Protein AF-A0A9Q0YSD8-F1 (afdb_monomer_lite)

Secondary structure (DSSP, 8-state):
--HHHHHHHHEEEEEEETT-TTHHHHHHHHTT-SEEEEEEESSSSS-----HHHHHHHHHHHHHHHHHHH--

Sequence (72 aa):
MGIEFHIFSHYSFSSSGKTDFLKEYGMELVKKCVDPVVIHHPKGHTIPRLDEKGLETMLSFVDKIQNELLDM

Radius of gyration: 13.2 Å; chains: 1; bounding box: 27×21×35 Å

Structure (mmCIF, N/CA/C/O backbone):
data_AF-A0A9Q0YSD8-F1
#
_entry.id   AF-A0A9Q0YSD8-F1
#
loop_
_atom_site.group_PDB
_atom_site.id
_atom_site.type_symbol
_atom_site.label_atom_id
_atom_site.label_alt_id
_atom_site.label_comp_id
_atom_site.label_asym_id
_atom_site.label_entity_id
_atom_site.label_seq_id
_atom_site.pdbx_PDB_ins_code
_atom_site.Cartn_x
_atom_site.Cartn_y
_atom_site.Cartn_z
_atom_site.occupancy
_atom_site.B_iso_or_equiv
_atom_site.auth_seq_id
_atom_site.auth_comp_id
_atom_site.auth_asym_id
_atom_site.auth_atom_id
_atom_site.pdbx_PDB_model_num
ATOM 1 N N . MET A 1 1 ? 9.871 1.011 22.677 1.00 40.12 1 MET A N 1
ATOM 2 C CA . MET A 1 1 ? 9.943 -0.143 21.757 1.00 40.12 1 MET A CA 1
ATOM 3 C C . MET A 1 1 ? 8.739 -1.030 22.047 1.00 40.12 1 MET A C 1
ATOM 5 O O . MET A 1 1 ? 8.816 -1.873 22.921 1.00 40.12 1 MET A O 1
ATOM 9 N N . GLY A 1 2 ? 7.580 -0.736 21.459 1.00 36.19 2 GLY A N 1
ATOM 10 C CA . GLY A 1 2 ? 6.332 -1.423 21.827 1.00 36.19 2 GLY A CA 1
ATOM 11 C C . GLY A 1 2 ? 5.162 -1.083 20.909 1.00 36.19 2 GLY A C 1
ATOM 12 O O . GLY A 1 2 ? 4.397 -1.961 20.559 1.00 36.19 2 GLY A O 1
ATOM 13 N N . ILE A 1 3 ? 5.086 0.151 20.412 1.00 29.89 3 ILE A N 1
ATOM 14 C CA . ILE A 1 3 ? 3.991 0.574 19.525 1.00 29.89 3 ILE A CA 1
ATOM 15 C C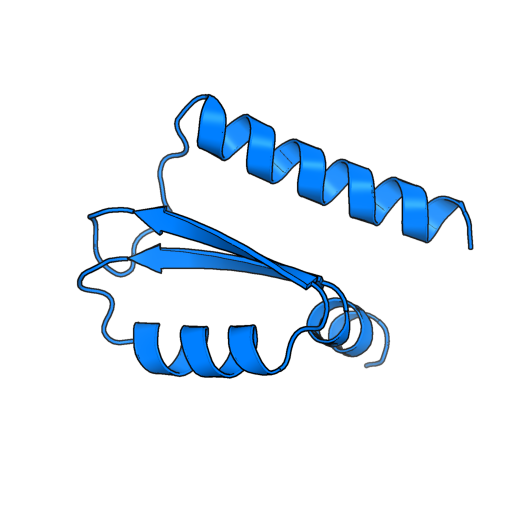 . ILE A 1 3 ? 4.288 0.195 18.061 1.00 29.89 3 ILE A C 1
ATOM 17 O O . ILE A 1 3 ? 3.445 -0.402 17.403 1.00 29.89 3 ILE A O 1
ATOM 21 N N . GLU A 1 4 ? 5.520 0.413 17.576 1.00 32.12 4 GLU A N 1
ATOM 22 C CA . GLU A 1 4 ? 5.913 0.041 16.202 1.00 32.12 4 GLU A CA 1
ATOM 23 C C . GLU A 1 4 ? 5.774 -1.464 15.921 1.00 32.12 4 GLU A C 1
ATOM 25 O O . GLU A 1 4 ? 5.235 -1.846 14.888 1.00 32.12 4 GLU A O 1
ATOM 30 N N . PHE A 1 5 ? 6.194 -2.334 16.849 1.00 29.56 5 PHE A N 1
ATOM 31 C CA . PHE A 1 5 ? 6.115 -3.792 16.661 1.00 29.56 5 PHE A CA 1
ATOM 32 C C . PHE A 1 5 ? 4.672 -4.317 16.605 1.00 29.56 5 PHE A C 1
ATOM 34 O O . PHE A 1 5 ? 4.397 -5.248 15.852 1.00 29.56 5 PHE A O 1
ATOM 41 N N . HIS A 1 6 ? 3.748 -3.724 17.370 1.00 36.72 6 HIS A N 1
ATOM 42 C CA . HIS A 1 6 ? 2.332 -4.097 17.325 1.00 36.72 6 HIS A CA 1
ATOM 43 C C . HIS A 1 6 ? 1.660 -3.629 16.032 1.00 36.72 6 HIS A C 1
ATOM 45 O O . HIS A 1 6 ? 0.891 -4.398 15.457 1.00 36.72 6 HIS A O 1
ATOM 51 N N . ILE A 1 7 ? 2.014 -2.434 15.536 1.00 46.38 7 ILE A N 1
ATOM 52 C CA . ILE A 1 7 ? 1.556 -1.957 14.226 1.00 46.38 7 ILE A CA 1
ATOM 53 C C . ILE A 1 7 ? 2.021 -2.940 13.150 1.00 46.38 7 ILE A C 1
ATOM 55 O O . ILE A 1 7 ? 1.167 -3.522 12.506 1.00 46.38 7 ILE A O 1
ATOM 59 N N . PHE A 1 8 ? 3.318 -3.260 13.046 1.00 48.12 8 PHE A N 1
ATOM 60 C CA . PHE A 1 8 ? 3.807 -4.229 12.047 1.00 48.12 8 PHE A CA 1
ATOM 61 C C . PHE A 1 8 ? 3.190 -5.637 12.167 1.00 48.12 8 PHE A C 1
ATOM 63 O O . PHE A 1 8 ? 3.059 -6.329 11.157 1.00 48.12 8 PHE A O 1
ATOM 70 N N . SER A 1 9 ? 2.819 -6.069 13.377 1.00 52.91 9 SER A N 1
ATOM 71 C CA . SER A 1 9 ? 2.172 -7.367 13.619 1.00 52.91 9 SER A CA 1
ATOM 72 C C . SER A 1 9 ? 0.748 -7.420 13.049 1.00 52.91 9 SER A C 1
ATOM 74 O O . SER A 1 9 ? 0.397 -8.372 12.352 1.00 52.91 9 SER A O 1
ATOM 76 N N . HIS A 1 10 ? -0.066 -6.389 13.298 1.00 60.69 10 HIS A N 1
ATOM 77 C CA . HIS A 1 10 ? -1.470 -6.368 12.873 1.00 60.69 10 HIS A CA 1
ATOM 78 C C . HIS A 1 10 ? -1.684 -5.744 11.488 1.00 60.69 10 HIS A C 1
ATOM 80 O O . HIS A 1 10 ? -2.440 -6.297 10.692 1.00 60.69 10 HIS A O 1
ATOM 86 N N . TYR A 1 11 ? -0.991 -4.645 11.182 1.00 65.06 11 TYR A N 1
ATOM 87 C CA . TYR A 1 11 ? -1.197 -3.833 9.985 1.00 65.06 11 TYR A CA 1
ATOM 88 C C . TYR A 1 11 ? 0.122 -3.471 9.307 1.00 65.06 11 TYR A C 1
ATOM 90 O O . TYR A 1 11 ? 1.029 -2.882 9.893 1.00 65.06 11 TYR A O 1
ATOM 98 N N . SER A 1 12 ? 0.230 -3.759 8.016 1.00 75.12 12 SER A N 1
ATOM 99 C CA . SER A 1 12 ? 1.382 -3.325 7.230 1.00 75.12 12 SER A CA 1
ATOM 100 C C . SER A 1 12 ? 0.934 -2.804 5.879 1.00 75.12 12 SER A C 1
ATOM 102 O O . SER A 1 12 ? 0.074 -3.393 5.230 1.00 75.12 12 SER A O 1
ATOM 104 N N . PHE A 1 13 ? 1.528 -1.691 5.457 1.00 73.38 13 PHE A N 1
ATOM 105 C CA . PHE A 1 13 ? 1.372 -1.164 4.110 1.00 73.38 13 PHE A CA 1
ATOM 106 C C . PHE A 1 13 ? 2.703 -1.280 3.376 1.00 73.38 13 PHE A C 1
ATOM 108 O O . PHE A 1 13 ? 3.723 -0.771 3.844 1.00 73.38 13 PHE A O 1
ATOM 115 N N . SER A 1 14 ? 2.705 -1.959 2.230 1.00 73.75 14 SER A N 1
ATOM 116 C CA . SER A 1 14 ? 3.909 -2.145 1.421 1.00 73.75 14 SER A CA 1
ATOM 117 C C . SER A 1 14 ? 3.653 -1.825 -0.046 1.00 73.75 14 SER A C 1
ATOM 119 O O . SER A 1 14 ? 2.669 -2.263 -0.641 1.00 73.75 14 SER A O 1
ATOM 121 N N . SER A 1 15 ? 4.576 -1.085 -0.655 1.00 64.44 15 SER A N 1
ATOM 122 C CA . SER A 1 15 ? 4.625 -0.899 -2.102 1.00 64.44 15 SER A CA 1
ATOM 123 C C . SER A 1 15 ? 5.690 -1.813 -2.682 1.00 64.44 15 SER A C 1
ATOM 125 O O . SER A 1 15 ? 6.860 -1.686 -2.329 1.00 64.44 15 SER A O 1
ATOM 127 N N . SER A 1 16 ? 5.303 -2.710 -3.587 1.00 72.50 16 SER A N 1
ATOM 128 C CA . SER A 1 16 ? 6.232 -3.663 -4.198 1.00 72.50 16 SER A CA 1
ATOM 129 C C . SER A 1 16 ? 6.405 -3.422 -5.693 1.00 72.50 16 SER A C 1
ATOM 131 O O . SER A 1 16 ? 5.449 -3.420 -6.478 1.00 72.50 16 SER A O 1
ATOM 133 N N . GLY A 1 17 ? 7.667 -3.254 -6.080 1.00 73.38 17 GLY A N 1
ATOM 134 C CA . GLY A 1 17 ? 8.094 -3.136 -7.462 1.00 73.38 17 GLY A CA 1
ATOM 135 C C . GLY A 1 17 ? 8.330 -4.492 -8.126 1.00 73.3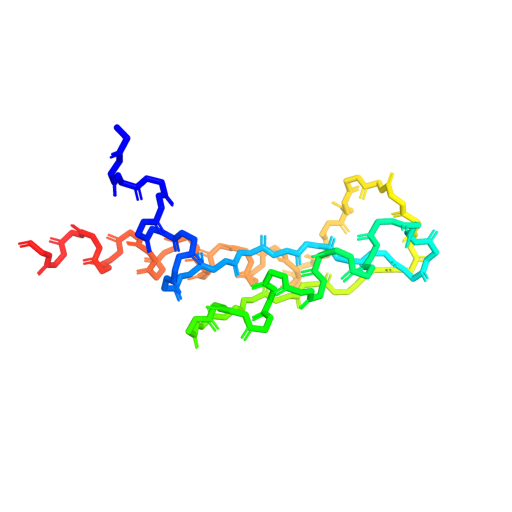8 17 GLY A C 1
ATOM 136 O O . GLY A 1 17 ? 8.806 -5.433 -7.490 1.00 73.38 17 GLY A O 1
ATOM 137 N N . LYS A 1 18 ? 8.039 -4.625 -9.428 1.00 73.56 18 LYS A N 1
ATOM 138 C CA . LYS A 1 18 ? 8.270 -5.893 -10.159 1.00 73.56 18 LYS A CA 1
ATOM 139 C C . LYS A 1 18 ? 9.747 -6.291 -10.235 1.00 73.56 18 LYS A C 1
ATOM 141 O O . LYS A 1 18 ? 10.037 -7.482 -10.184 1.00 73.56 18 LYS A O 1
ATOM 146 N N . THR A 1 19 ? 10.646 -5.317 -10.361 1.00 76.25 19 THR A N 1
ATOM 147 C CA . THR A 1 19 ? 12.104 -5.515 -10.466 1.00 76.25 19 THR A CA 1
ATOM 148 C C . THR A 1 19 ? 12.848 -5.110 -9.192 1.00 76.25 19 THR A C 1
ATOM 150 O O . THR A 1 19 ? 14.045 -4.836 -9.229 1.00 76.25 19 THR A O 1
ATOM 153 N N . ASP A 1 20 ? 12.139 -5.020 -8.067 1.00 77.12 20 ASP A N 1
ATOM 154 C CA . ASP A 1 20 ? 12.753 -4.719 -6.779 1.00 77.12 20 ASP A CA 1
ATOM 155 C C . ASP A 1 20 ? 13.521 -5.947 -6.259 1.00 77.12 20 ASP A C 1
ATOM 157 O O . ASP A 1 20 ? 12.937 -7.008 -6.038 1.00 77.12 20 ASP A O 1
ATOM 161 N N . PHE A 1 21 ? 14.834 -5.807 -6.066 1.00 77.12 21 PHE A N 1
ATOM 162 C CA . PHE A 1 21 ? 15.696 -6.872 -5.547 1.00 77.12 21 PHE A CA 1
ATOM 163 C C . PHE A 1 21 ? 15.432 -7.177 -4.063 1.00 77.12 21 PHE A C 1
ATOM 165 O O . PHE A 1 21 ? 15.792 -8.249 -3.588 1.00 77.12 21 PHE A O 1
ATOM 172 N N . LEU A 1 22 ? 14.771 -6.269 -3.335 1.00 79.00 22 LEU A N 1
ATOM 173 C CA . LEU A 1 22 ? 14.345 -6.468 -1.948 1.00 79.00 22 LEU A CA 1
ATOM 174 C C . LEU A 1 22 ? 12.929 -7.042 -1.831 1.00 79.00 22 LEU A C 1
ATOM 176 O O . LEU A 1 22 ? 12.454 -7.285 -0.720 1.00 79.00 22 LEU A O 1
ATOM 180 N N . LYS A 1 23 ? 12.253 -7.291 -2.960 1.00 76.25 23 LYS A N 1
ATOM 181 C CA . LYS A 1 23 ? 10.878 -7.803 -2.992 1.00 76.25 23 LYS A CA 1
ATOM 182 C C . LYS A 1 23 ? 10.707 -9.062 -2.147 1.00 76.25 23 LYS A C 1
ATOM 184 O O . 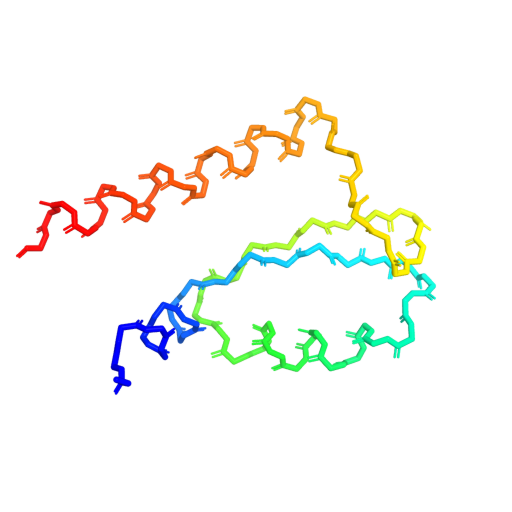LYS A 1 23 ? 9.707 -9.180 -1.449 1.00 76.25 23 LYS A O 1
ATOM 189 N N . GLU A 1 24 ? 11.664 -9.986 -2.196 1.00 81.19 24 GLU A N 1
ATOM 190 C CA . GLU A 1 24 ? 11.583 -11.251 -1.456 1.00 81.19 24 GLU A CA 1
ATOM 191 C C . GLU A 1 24 ? 11.495 -11.023 0.059 1.00 81.19 24 GLU A C 1
ATOM 193 O O . GLU A 1 24 ? 10.629 -11.599 0.715 1.00 81.19 24 GLU A O 1
ATOM 198 N N . TYR A 1 25 ? 12.291 -10.098 0.604 1.00 79.94 25 TYR A N 1
ATOM 199 C CA . TYR A 1 25 ? 12.222 -9.722 2.019 1.00 79.94 25 TYR A CA 1
ATOM 200 C C . TYR A 1 25 ? 10.909 -9.016 2.371 1.00 79.94 25 TYR A C 1
ATOM 202 O O . TYR A 1 25 ? 10.321 -9.287 3.418 1.00 79.94 25 TYR A O 1
ATOM 210 N N . GLY A 1 26 ? 10.415 -8.148 1.482 1.00 75.69 26 GLY A N 1
ATOM 211 C CA . GLY A 1 26 ? 9.107 -7.510 1.647 1.00 75.69 26 GLY A CA 1
ATOM 212 C C . GLY A 1 26 ? 7.968 -8.532 1.718 1.00 75.69 26 GLY A C 1
ATOM 213 O O . GLY A 1 26 ? 7.078 -8.408 2.557 1.00 75.69 26 GLY A O 1
ATOM 214 N N . MET A 1 27 ? 8.028 -9.591 0.906 1.00 80.62 27 MET A N 1
ATOM 215 C CA . MET A 1 27 ? 7.030 -10.665 0.925 1.00 80.62 27 MET A CA 1
ATOM 216 C C . MET A 1 27 ? 7.073 -11.491 2.215 1.00 80.62 27 MET A C 1
ATOM 218 O O . MET A 1 27 ? 6.024 -11.917 2.693 1.00 80.62 27 MET A O 1
ATOM 222 N N . GLU A 1 28 ? 8.251 -11.706 2.804 1.00 84.81 28 GLU A N 1
ATOM 223 C CA . GLU A 1 28 ? 8.367 -12.383 4.102 1.00 84.81 28 GLU A CA 1
ATOM 224 C C . GLU A 1 28 ? 7.733 -11.580 5.247 1.00 84.81 28 GLU A C 1
ATOM 226 O O . GLU A 1 28 ? 7.158 -12.172 6.161 1.00 84.81 28 GLU A O 1
ATOM 231 N N . LEU A 1 29 ? 7.785 -10.245 5.194 1.00 80.19 29 LEU A N 1
ATOM 232 C CA . LEU A 1 29 ? 7.081 -9.385 6.153 1.00 80.19 29 LEU A CA 1
ATOM 233 C C . LEU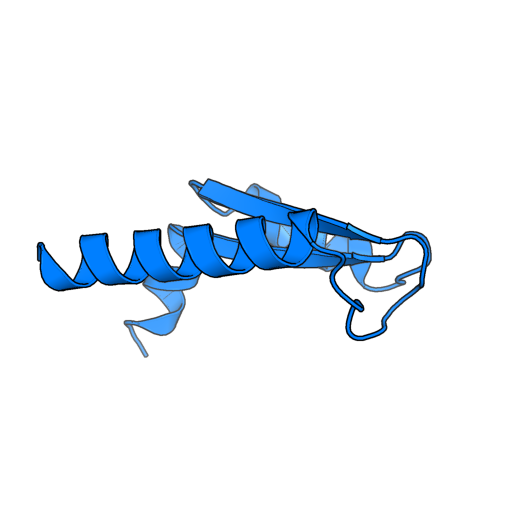 A 1 29 ? 5.565 -9.463 5.966 1.00 80.19 29 LEU A C 1
ATOM 235 O O . LEU A 1 29 ? 4.839 -9.652 6.939 1.00 80.19 29 LEU A O 1
ATOM 239 N N . VAL A 1 30 ? 5.098 -9.401 4.715 1.00 82.88 30 VAL A N 1
ATOM 240 C CA . VAL A 1 30 ? 3.671 -9.521 4.376 1.00 82.88 30 VAL A CA 1
ATOM 241 C C . VAL A 1 30 ? 3.086 -10.834 4.904 1.00 82.88 30 VAL A C 1
ATOM 243 O O . VAL A 1 30 ? 2.011 -10.823 5.489 1.00 82.88 30 VAL A O 1
ATOM 246 N N . LYS A 1 31 ? 3.810 -11.957 4.785 1.00 83.38 31 LYS A N 1
ATOM 247 C CA . LYS A 1 31 ? 3.367 -13.272 5.296 1.00 83.38 31 LYS A CA 1
ATOM 248 C C . LYS A 1 31 ? 3.166 -13.327 6.813 1.00 83.38 31 LYS A C 1
ATOM 250 O O . LYS A 1 31 ? 2.472 -14.218 7.292 1.00 83.38 31 LYS A O 1
ATOM 255 N N . LYS A 1 32 ? 3.825 -12.447 7.567 1.00 83.38 32 LYS A N 1
ATOM 256 C CA . LYS A 1 32 ? 3.770 -12.420 9.036 1.00 83.38 32 LYS A CA 1
ATOM 257 C C . LYS A 1 32 ? 2.736 -11.433 9.573 1.00 83.38 32 LYS A C 1
ATOM 259 O O . LYS A 1 32 ? 2.497 -11.434 10.775 1.00 83.38 32 LYS A O 1
ATOM 264 N N . CYS A 1 33 ? 2.162 -10.600 8.708 1.00 82.00 33 CYS A N 1
ATOM 265 C CA . CYS A 1 33 ? 1.194 -9.583 9.084 1.00 82.00 33 CYS A CA 1
ATOM 266 C C . CYS A 1 33 ? -0.229 -10.156 9.049 1.00 82.00 33 CYS A C 1
ATOM 268 O O . CYS A 1 33 ? -0.562 -10.923 8.145 1.00 82.00 33 CYS A O 1
ATOM 270 N N . VAL A 1 34 ? -1.058 -9.783 10.026 1.00 84.38 34 VAL A N 1
ATOM 271 C CA . VAL A 1 34 ? -2.450 -10.253 10.125 1.00 84.38 34 VAL A CA 1
ATOM 272 C C . VAL A 1 34 ? -3.318 -9.679 9.002 1.00 84.38 34 VAL A C 1
ATOM 274 O O . VAL A 1 34 ? -4.083 -10.425 8.396 1.00 84.38 34 VAL A O 1
ATOM 277 N N . ASP A 1 35 ? -3.176 -8.387 8.698 1.00 83.56 35 ASP A N 1
ATOM 278 C CA . ASP A 1 35 ? -3.940 -7.712 7.645 1.00 83.56 35 ASP A CA 1
ATOM 279 C C . ASP A 1 35 ? -3.050 -6.773 6.802 1.00 83.56 35 ASP A C 1
ATOM 281 O O . ASP A 1 35 ? -3.028 -5.551 6.997 1.00 83.56 35 ASP A O 1
ATOM 285 N N . PRO A 1 36 ? -2.232 -7.336 5.892 1.00 85.38 36 PRO A N 1
ATOM 286 C CA . PRO A 1 36 ? -1.348 -6.555 5.041 1.00 85.38 36 PRO A CA 1
ATOM 287 C C . PRO A 1 36 ? -2.088 -5.938 3.846 1.00 85.38 36 PRO A C 1
ATOM 289 O O . PRO A 1 36 ? -2.777 -6.622 3.089 1.00 85.38 36 PRO A O 1
ATOM 292 N N . VAL A 1 37 ? -1.820 -4.660 3.581 1.00 85.50 37 VAL A N 1
ATOM 293 C CA . VAL A 1 37 ? -2.214 -3.963 2.352 1.00 85.50 37 VAL A CA 1
ATOM 294 C C . VAL A 1 37 ? -0.990 -3.805 1.450 1.00 85.50 37 VAL A C 1
ATOM 296 O O . VAL A 1 37 ? 0.020 -3.214 1.836 1.00 85.50 37 VAL A O 1
ATOM 299 N N . VAL A 1 38 ? -1.070 -4.323 0.220 1.00 84.44 38 VAL A N 1
ATOM 300 C CA . VAL A 1 38 ? 0.045 -4.291 -0.739 1.00 84.44 38 VAL A CA 1
ATOM 301 C C . VAL A 1 38 ? -0.364 -3.596 -2.034 1.00 84.44 38 VAL A C 1
ATOM 303 O O . VAL A 1 38 ? -1.295 -4.027 -2.712 1.00 84.44 38 VAL A O 1
ATOM 306 N N . ILE A 1 39 ? 0.377 -2.553 -2.421 1.00 82.12 39 ILE A N 1
ATOM 307 C CA . ILE A 1 39 ? 0.248 -1.907 -3.733 1.00 82.12 39 ILE A CA 1
ATOM 308 C C . ILE A 1 39 ? 1.369 -2.403 -4.646 1.00 82.12 39 ILE A C 1
ATOM 310 O O . ILE A 1 39 ? 2.556 -2.273 -4.344 1.00 82.12 39 ILE A O 1
ATOM 314 N N . HIS A 1 40 ? 0.997 -2.967 -5.791 1.00 82.12 40 HIS A N 1
ATOM 315 C CA . HIS A 1 40 ? 1.951 -3.409 -6.804 1.00 82.12 40 HIS A CA 1
ATOM 316 C C . HIS A 1 40 ? 2.184 -2.316 -7.845 1.00 82.12 40 HIS A C 1
ATOM 318 O O . HIS A 1 40 ? 1.232 -1.771 -8.400 1.00 82.12 40 HIS A O 1
ATOM 324 N N . HIS A 1 41 ? 3.446 -2.053 -8.184 1.00 78.50 41 HIS A N 1
ATOM 325 C CA . HIS A 1 41 ? 3.796 -1.126 -9.260 1.00 78.50 41 HIS A CA 1
ATOM 326 C C . HIS A 1 41 ? 4.867 -1.715 -10.198 1.00 78.50 41 HIS A C 1
ATOM 328 O O . HIS A 1 41 ? 5.640 -2.597 -9.818 1.00 78.50 41 HIS A O 1
ATOM 334 N N . PRO A 1 42 ? 4.921 -1.275 -11.472 1.00 78.69 42 PRO A N 1
ATOM 335 C CA . PRO A 1 42 ? 5.805 -1.887 -12.467 1.00 78.69 42 PRO A CA 1
ATOM 336 C C . PRO A 1 42 ? 7.277 -1.478 -12.327 1.00 78.69 42 PRO A C 1
ATOM 338 O O . PRO A 1 42 ? 8.141 -2.144 -12.890 1.00 78.69 42 PRO A O 1
ATOM 341 N N . LYS A 1 43 ? 7.565 -0.384 -11.613 1.00 75.94 43 LYS A N 1
ATOM 342 C CA . LYS A 1 43 ? 8.936 0.111 -11.397 1.00 75.94 43 LYS A CA 1
ATOM 343 C C . LYS A 1 43 ? 9.646 -0.726 -10.327 1.00 75.94 43 LYS A C 1
ATOM 345 O O . LYS A 1 43 ? 8.980 -1.437 -9.591 1.00 75.94 43 LYS A O 1
ATOM 350 N N . GLY A 1 44 ? 10.977 -0.670 -10.280 1.00 76.69 44 GLY A N 1
ATOM 351 C CA . GLY A 1 44 ? 11.786 -1.349 -9.257 1.00 76.69 44 GLY A CA 1
ATOM 352 C C . GLY A 1 44 ? 11.710 -0.649 -7.899 1.00 76.69 44 GLY A C 1
ATOM 353 O O . GLY A 1 44 ? 10.673 -0.098 -7.549 1.00 76.69 44 GLY A O 1
ATOM 354 N N . HIS A 1 45 ? 12.814 -0.624 -7.154 1.00 78.88 45 HIS A N 1
ATOM 355 C CA . HIS A 1 45 ? 12.882 0.001 -5.829 1.00 78.88 45 HIS A CA 1
ATOM 356 C C . HIS A 1 45 ? 12.799 1.539 -5.904 1.00 78.88 45 HIS A C 1
ATOM 358 O O . HIS A 1 45 ? 13.802 2.252 -5.906 1.00 78.88 45 HIS A O 1
ATOM 364 N N . THR A 1 46 ? 11.585 2.062 -6.045 1.00 76.75 46 THR A N 1
ATOM 365 C CA . THR A 1 46 ? 11.290 3.494 -6.170 1.00 76.75 46 THR A CA 1
ATOM 366 C C . THR A 1 46 ? 10.048 3.822 -5.366 1.00 76.75 46 THR A C 1
ATOM 368 O O . THR A 1 46 ? 9.122 3.014 -5.359 1.00 76.75 46 THR A O 1
ATOM 371 N N . ILE A 1 47 ? 9.966 5.030 -4.799 1.00 78.25 47 ILE A N 1
ATOM 372 C CA . ILE A 1 47 ? 8.710 5.520 -4.217 1.00 78.25 47 ILE A CA 1
ATOM 373 C C . ILE A 1 47 ? 7.631 5.490 -5.318 1.00 78.25 47 ILE A C 1
ATOM 375 O O . ILE A 1 47 ? 7.810 6.140 -6.360 1.00 78.25 47 ILE A O 1
ATOM 379 N N . PRO A 1 48 ? 6.546 4.712 -5.144 1.00 76.25 48 PRO A N 1
ATOM 380 C CA . PRO A 1 48 ? 5.493 4.615 -6.140 1.00 76.25 48 PRO A CA 1
ATOM 381 C C . PRO A 1 48 ? 4.814 5.974 -6.296 1.00 76.25 48 PRO A C 1
ATOM 383 O O . PRO A 1 48 ? 4.543 6.680 -5.326 1.00 76.25 48 PRO A O 1
ATOM 386 N N . ARG A 1 49 ? 4.500 6.338 -7.538 1.00 84.69 49 ARG A N 1
ATOM 387 C CA . ARG A 1 49 ? 3.521 7.396 -7.786 1.00 84.69 49 ARG A CA 1
ATOM 388 C C . ARG A 1 49 ? 2.159 6.731 -7.763 1.00 84.69 49 ARG A C 1
ATOM 390 O O . ARG A 1 49 ? 1.914 5.860 -8.595 1.00 84.69 49 ARG A O 1
ATOM 397 N N . LEU A 1 50 ? 1.344 7.101 -6.787 1.00 84.56 50 LEU A N 1
ATOM 398 C CA . LEU A 1 50 ? -0.002 6.573 -6.643 1.00 84.56 50 LEU A CA 1
ATOM 399 C C . LEU A 1 50 ? -0.904 7.210 -7.703 1.00 84.56 50 LEU A C 1
ATOM 401 O O . LEU A 1 50 ? -0.851 8.421 -7.922 1.00 84.56 50 LEU A O 1
ATOM 405 N N . ASP A 1 51 ? -1.683 6.376 -8.381 1.00 84.94 51 ASP A N 1
ATOM 406 C CA . ASP A 1 51 ? -2.855 6.816 -9.127 1.00 84.94 51 ASP A CA 1
ATOM 407 C C . ASP A 1 51 ? -4.022 7.057 -8.152 1.00 84.94 51 ASP A C 1
ATOM 409 O O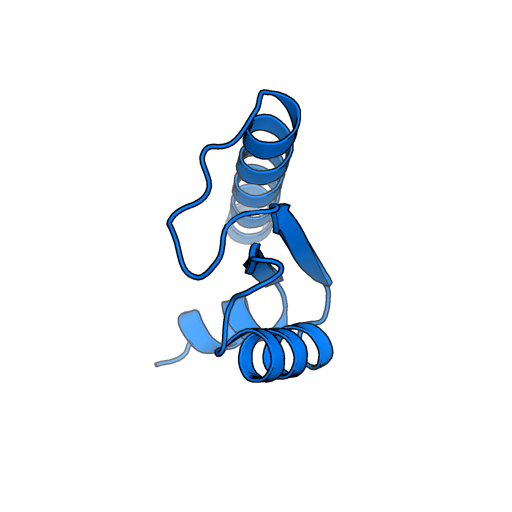 . ASP A 1 51 ? -3.871 6.903 -6.939 1.00 84.94 51 ASP A O 1
ATOM 413 N N . GLU A 1 52 ? -5.187 7.452 -8.663 1.00 92.19 52 GLU A N 1
ATOM 414 C CA . GLU A 1 52 ? -6.368 7.729 -7.830 1.00 92.19 52 GLU A CA 1
ATOM 415 C C . GLU A 1 52 ? -6.722 6.540 -6.926 1.00 92.19 52 GLU A C 1
ATOM 417 O O . GLU A 1 52 ? -6.924 6.711 -5.726 1.00 92.19 52 GLU A O 1
ATOM 422 N N . LYS A 1 53 ? -6.681 5.321 -7.475 1.00 86.38 53 LYS A N 1
ATOM 423 C CA . LYS A 1 53 ? -6.952 4.085 -6.734 1.00 86.38 53 LYS A CA 1
ATOM 424 C C . LYS A 1 53 ? -5.904 3.814 -5.654 1.00 86.38 53 LYS A C 1
ATOM 426 O O . LYS A 1 53 ? -6.239 3.402 -4.543 1.00 86.38 53 LYS A O 1
ATOM 431 N N . GLY A 1 54 ? -4.626 4.002 -5.974 1.00 84.44 54 GLY A N 1
ATOM 432 C CA . GLY A 1 54 ? -3.537 3.830 -5.021 1.00 84.44 54 GLY A CA 1
ATOM 433 C C . GLY A 1 54 ? -3.606 4.845 -3.881 1.00 84.44 54 GLY A C 1
ATOM 434 O O . GLY A 1 54 ? -3.344 4.487 -2.734 1.00 84.44 54 GLY A O 1
ATOM 435 N N . LEU A 1 55 ? -4.000 6.085 -4.185 1.00 88.81 55 LEU A N 1
ATOM 436 C CA . LEU A 1 55 ? -4.199 7.135 -3.193 1.00 88.81 55 LEU A CA 1
ATOM 437 C C . LEU A 1 55 ? -5.391 6.822 -2.284 1.00 88.81 55 LEU A C 1
ATOM 439 O O . LEU A 1 55 ? -5.242 6.881 -1.068 1.00 88.81 55 LEU A O 1
ATOM 443 N N . GLU A 1 56 ? -6.531 6.434 -2.856 1.00 91.44 56 GLU A N 1
ATOM 444 C CA . GLU A 1 56 ? -7.714 5.999 -2.103 1.00 91.44 56 GLU A CA 1
ATOM 445 C C . GLU A 1 56 ? -7.368 4.841 -1.158 1.00 91.44 56 GLU A C 1
ATOM 447 O O . GLU A 1 56 ? -7.633 4.918 0.037 1.00 91.44 56 GLU A O 1
ATOM 452 N N . THR A 1 57 ? -6.664 3.821 -1.661 1.00 86.31 57 THR A N 1
ATOM 453 C CA . THR A 1 57 ? -6.223 2.670 -0.855 1.00 86.31 57 THR A CA 1
ATOM 454 C C . THR A 1 57 ? -5.349 3.102 0.328 1.00 86.31 57 THR A C 1
ATOM 456 O O . THR A 1 57 ? -5.526 2.611 1.442 1.00 86.31 57 THR A O 1
ATOM 459 N N . MET A 1 58 ? -4.402 4.020 0.099 1.00 87.06 58 MET A N 1
ATOM 460 C CA . MET A 1 58 ? -3.525 4.534 1.154 1.00 87.06 58 MET A CA 1
ATOM 461 C C . MET A 1 58 ? -4.315 5.321 2.207 1.00 87.06 58 MET A C 1
ATOM 463 O O . MET A 1 58 ? -4.099 5.122 3.400 1.00 87.06 58 MET A O 1
ATOM 467 N N . LEU A 1 59 ? -5.226 6.199 1.779 1.00 91.50 59 LEU A N 1
ATOM 468 C CA . LEU A 1 59 ? -6.041 7.009 2.685 1.00 91.50 59 LEU A CA 1
ATOM 469 C C . LEU A 1 59 ? -6.977 6.135 3.524 1.00 91.50 59 LEU A C 1
ATOM 471 O O . LEU A 1 59 ? -6.975 6.260 4.742 1.00 91.50 59 LEU A O 1
ATOM 475 N N . SER A 1 60 ? -7.673 5.173 2.912 1.00 90.06 60 SER A N 1
ATOM 476 C CA . SER A 1 60 ? -8.534 4.238 3.647 1.00 90.06 60 SER A CA 1
ATOM 477 C C . SER A 1 60 ? -7.763 3.394 4.665 1.00 90.06 60 SER A C 1
ATOM 479 O O . SER A 1 60 ? -8.288 3.091 5.734 1.00 90.06 60 SER A O 1
ATOM 481 N N . PHE A 1 61 ? -6.513 3.021 4.367 1.00 88.62 61 PHE A N 1
ATOM 482 C CA . PHE A 1 61 ? -5.653 2.324 5.325 1.00 88.62 61 PHE A CA 1
ATOM 483 C C . PHE A 1 61 ? -5.291 3.209 6.527 1.00 88.62 61 PHE A C 1
ATOM 485 O O . PHE A 1 61 ? -5.345 2.747 7.666 1.00 88.62 61 PHE A O 1
ATOM 492 N N . VAL A 1 62 ? -4.957 4.483 6.288 1.00 89.81 62 VAL A N 1
ATOM 493 C CA . VAL A 1 62 ? -4.681 5.452 7.361 1.00 89.81 62 VAL A CA 1
ATOM 494 C C . VAL A 1 62 ? -5.925 5.680 8.218 1.00 89.81 62 VAL A C 1
ATOM 496 O O . VAL A 1 62 ? -5.827 5.583 9.439 1.00 89.81 62 VAL A O 1
ATOM 499 N N . ASP A 1 63 ? -7.083 5.905 7.595 1.00 92.25 63 ASP A N 1
ATOM 500 C CA . ASP A 1 63 ? -8.355 6.111 8.295 1.00 92.25 63 ASP A CA 1
ATOM 501 C C . ASP A 1 63 ? -8.720 4.900 9.159 1.00 92.25 63 ASP A C 1
ATOM 503 O O . ASP A 1 63 ? -9.120 5.054 10.311 1.00 92.25 63 ASP A O 1
ATOM 507 N N . LYS A 1 64 ? -8.533 3.680 8.637 1.00 87.88 64 LYS A N 1
ATOM 508 C CA . LYS A 1 64 ? -8.754 2.440 9.391 1.00 87.88 64 LYS A CA 1
ATOM 509 C C . LYS A 1 64 ? -7.906 2.403 10.663 1.00 87.88 64 LYS A C 1
ATOM 511 O O . LYS A 1 64 ? -8.449 2.196 11.743 1.00 87.88 64 LYS A O 1
ATOM 516 N N . ILE A 1 65 ? -6.595 2.627 10.541 1.00 87.19 65 ILE A N 1
ATOM 517 C CA . ILE A 1 65 ? -5.689 2.622 11.698 1.00 87.19 65 ILE A CA 1
ATOM 518 C C . ILE A 1 65 ? -6.080 3.716 12.692 1.00 87.19 65 ILE A C 1
ATOM 520 O O . ILE A 1 65 ? -6.074 3.476 13.895 1.00 87.19 65 ILE A O 1
ATOM 524 N N . GLN A 1 66 ? -6.409 4.914 12.209 1.00 87.62 66 GLN A N 1
ATOM 525 C CA . GLN A 1 66 ? -6.808 6.020 13.076 1.00 87.62 66 GLN A CA 1
ATOM 526 C C . GLN A 1 66 ? -8.080 5.700 13.857 1.00 87.62 66 GLN A C 1
ATOM 528 O O . GLN A 1 66 ? -8.087 5.896 15.067 1.00 87.62 66 GLN A O 1
ATOM 533 N N . ASN A 1 67 ? -9.116 5.174 13.203 1.00 89.31 67 ASN A N 1
ATOM 534 C CA . ASN A 1 67 ? -10.358 4.795 13.875 1.00 89.31 67 ASN A CA 1
ATOM 535 C C . ASN A 1 67 ? -10.108 3.712 14.929 1.00 89.31 67 ASN A C 1
ATOM 537 O O . ASN A 1 67 ? -10.493 3.880 16.078 1.00 89.31 67 ASN A O 1
ATOM 541 N N . GLU A 1 68 ? -9.363 2.659 14.587 1.00 85.31 68 GLU A N 1
ATOM 542 C CA . GLU A 1 68 ? -9.068 1.589 15.543 1.00 85.31 68 GLU A CA 1
ATOM 543 C C . GLU A 1 68 ? -8.236 2.053 16.743 1.00 85.31 68 GLU A C 1
ATOM 545 O O . GLU A 1 68 ? -8.453 1.573 17.848 1.00 85.31 68 GLU A O 1
ATOM 550 N N . LEU A 1 69 ? -7.298 2.988 16.556 1.00 81.69 69 LEU A N 1
ATOM 551 C CA . LEU A 1 69 ? -6.508 3.547 17.658 1.00 81.69 69 LEU A CA 1
ATOM 552 C C . LEU A 1 69 ? -7.291 4.549 18.516 1.00 81.69 69 LEU A C 1
ATOM 554 O O . LEU A 1 69 ? -6.924 4.758 19.669 1.00 81.69 69 LEU A O 1
ATOM 558 N N . LEU A 1 70 ? -8.310 5.203 17.955 1.00 80.44 70 LEU A N 1
ATOM 559 C CA . LEU A 1 70 ? -9.182 6.142 18.669 1.00 80.44 70 LEU A CA 1
ATOM 560 C C . LEU A 1 70 ? -10.325 5.434 19.412 1.00 80.44 70 LEU A C 1
ATOM 562 O O . LEU A 1 70 ? -10.851 5.996 20.37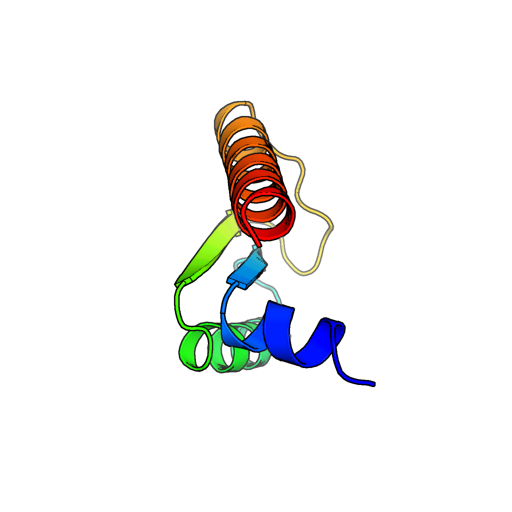0 1.00 80.44 70 LEU A O 1
ATOM 566 N N . ASP A 1 71 ? -10.677 4.217 18.992 1.00 67.12 71 ASP A N 1
ATOM 567 C CA . ASP A 1 71 ? -11.679 3.353 19.627 1.00 67.12 71 ASP A CA 1
ATOM 568 C C . ASP A 1 71 ? -11.103 2.483 20.775 1.00 67.12 71 ASP A C 1
ATOM 570 O O . ASP A 1 71 ? -11.841 1.707 21.392 1.00 67.12 71 ASP A O 1
ATOM 574 N N . MET A 1 72 ? -9.798 2.600 21.066 1.00 56.88 72 MET A N 1
ATOM 575 C CA . MET A 1 72 ? -9.083 1.940 22.177 1.00 56.88 72 MET A CA 1
ATOM 576 C C . MET A 1 72 ? -9.018 2.804 23.440 1.00 56.88 72 MET A C 1
ATOM 578 O O . MET A 1 72 ? -9.107 2.209 24.541 1.00 56.88 72 MET A O 1
#

Foldseek 3Di:
DPPVVVCLQAEEEEEAEPAAPCNVVVVVSVVRYNDYDYHYDHHYPDDDDDDPVRVVSVVVSVVVVVVVVVVD

pLDDT: mean 75.52, std 15.67, range [29.56, 92.25]

Organism: NCBI:txid2511006